Protein AF-A0AAW0A1Q6-F1 (afdb_monomer_lite)

Radius of gyration: 16.77 Å; chains: 1; bounding box: 41×30×41 Å

pLDDT: mean 78.4, std 18.84, range [31.77, 97.0]

Foldseek 3Di:
DPPPDLPLDDFAWDKDFAFPVRCVVCVNSFHPFDWDKDDDFAADLAAPDLVRFGKIKTAGQAFWAFPDPVCRQPHGEDQAVVRPVVVVQVDADPVRGTIDGDGWRWMWMWGHYNRGIMIGTHHGTPDDDRPDYPPDVPDDDRPRPDPD

Structure (mmCIF, N/CA/C/O backbone):
data_AF-A0AAW0A1Q6-F1
#
_entry.id   AF-A0AAW0A1Q6-F1
#
loop_
_atom_site.group_PDB
_atom_site.id
_atom_site.type_symbol
_atom_site.label_atom_id
_atom_site.label_alt_id
_atom_site.label_comp_id
_atom_site.label_asym_id
_atom_site.label_entity_id
_atom_site.label_seq_id
_atom_site.pdbx_PDB_ins_code
_atom_site.Cartn_x
_atom_site.Cartn_y
_atom_site.Cartn_z
_atom_site.occupancy
_atom_site.B_iso_or_equiv
_atom_site.auth_seq_id
_atom_site.auth_comp_id
_atom_site.auth_asym_id
_atom_site.auth_atom_id
_atom_site.pdbx_PDB_model_num
ATOM 1 N N . LEU A 1 1 ? 8.303 -14.979 -3.950 1.00 47.19 1 LEU A N 1
ATOM 2 C CA . LEU A 1 1 ? 6.900 -15.164 -4.371 1.00 47.19 1 LEU A CA 1
ATOM 3 C C . LEU A 1 1 ? 6.862 -15.013 -5.881 1.00 47.19 1 LEU A C 1
ATOM 5 O O . LEU A 1 1 ? 7.354 -14.006 -6.373 1.00 47.19 1 LEU A O 1
ATOM 9 N N . SER A 1 2 ? 6.414 -16.043 -6.601 1.00 44.78 2 SER A N 1
ATOM 10 C CA . SER A 1 2 ? 6.100 -15.939 -8.029 1.00 44.78 2 SER A CA 1
ATOM 11 C C . SER A 1 2 ? 4.853 -15.067 -8.201 1.00 44.78 2 SER A C 1
ATOM 13 O O . SER A 1 2 ? 4.012 -14.982 -7.310 1.00 44.78 2 SER A O 1
ATOM 15 N N . LEU A 1 3 ? 4.766 -14.386 -9.340 1.00 54.59 3 LEU A N 1
ATOM 16 C CA . LEU A 1 3 ? 3.811 -13.323 -9.671 1.00 54.59 3 LEU A CA 1
ATOM 17 C C . LEU A 1 3 ? 2.344 -13.788 -9.813 1.00 54.59 3 LEU A C 1
ATOM 19 O O . LEU A 1 3 ? 1.503 -13.018 -10.257 1.00 54.59 3 LEU A O 1
ATOM 23 N N . GLU A 1 4 ? 2.025 -15.038 -9.471 1.00 57.12 4 GLU A N 1
ATOM 24 C CA . GLU A 1 4 ? 0.762 -15.696 -9.839 1.00 57.12 4 GLU A CA 1
ATOM 25 C C . GLU A 1 4 ? -0.486 -15.155 -9.125 1.00 57.12 4 GLU A C 1
ATOM 27 O O . GLU A 1 4 ? -1.595 -15.531 -9.493 1.00 57.12 4 GLU A O 1
ATOM 32 N N . TYR A 1 5 ? -0.358 -14.250 -8.149 1.00 68.44 5 TYR A N 1
ATOM 33 C CA . TYR A 1 5 ? -1.536 -13.624 -7.545 1.00 68.44 5 TYR A CA 1
ATOM 34 C C . TYR A 1 5 ? -1.215 -12.267 -6.905 1.00 68.44 5 TYR A C 1
ATOM 36 O O . TYR A 1 5 ? -1.064 -12.149 -5.689 1.00 68.44 5 TYR A O 1
ATOM 44 N N . TRP A 1 6 ? -1.078 -11.220 -7.725 1.00 86.19 6 TRP A N 1
ATOM 45 C CA . TRP A 1 6 ? -1.126 -9.852 -7.205 1.00 86.19 6 TRP A CA 1
ATOM 46 C C . TRP A 1 6 ? -2.576 -9.502 -6.857 1.00 86.19 6 TRP A C 1
ATOM 48 O O . TRP A 1 6 ? -3.368 -9.155 -7.727 1.00 86.19 6 TRP A O 1
ATOM 58 N N . ASP A 1 7 ? -2.928 -9.592 -5.578 1.00 88.19 7 ASP A N 1
ATOM 59 C CA . ASP A 1 7 ? -4.273 -9.279 -5.074 1.00 88.19 7 ASP A CA 1
ATOM 60 C C . ASP A 1 7 ? -4.435 -7.815 -4.624 1.00 88.19 7 ASP A C 1
ATOM 62 O O . ASP A 1 7 ? -5.461 -7.443 -4.053 1.00 88.19 7 ASP A O 1
ATOM 66 N N . GLY A 1 8 ? -3.405 -6.991 -4.844 1.00 88.44 8 GLY A N 1
ATOM 67 C CA . GLY A 1 8 ? -3.347 -5.593 -4.418 1.00 88.44 8 GLY A CA 1
ATOM 68 C C . GLY A 1 8 ? -3.144 -5.380 -2.913 1.00 88.44 8 GLY A C 1
ATOM 69 O O . GLY A 1 8 ? -3.160 -4.236 -2.461 1.00 88.44 8 GLY A O 1
ATOM 70 N N . PHE A 1 9 ? -2.904 -6.434 -2.128 1.00 90.12 9 PHE A N 1
ATOM 71 C CA . PHE A 1 9 ? -2.586 -6.358 -0.698 1.00 90.12 9 PHE A CA 1
ATOM 72 C C . PHE A 1 9 ? -1.215 -6.985 -0.404 1.00 90.12 9 PHE A C 1
ATOM 74 O O . PHE A 1 9 ? -1.145 -8.000 0.302 1.00 90.12 9 PHE A O 1
ATOM 81 N N . PRO A 1 10 ? -0.113 -6.394 -0.915 1.00 90.81 10 PRO A N 1
ATOM 82 C CA . PRO A 1 10 ? 1.223 -6.899 -0.629 1.00 90.81 10 PRO A CA 1
ATOM 83 C C . PRO A 1 10 ? 1.477 -6.888 0.880 1.00 90.81 10 PRO A C 1
ATOM 85 O O . PRO A 1 10 ? 1.152 -5.919 1.562 1.00 90.81 10 PRO A O 1
ATOM 88 N N . ASP A 1 11 ? 2.055 -7.963 1.404 1.00 90.56 11 ASP A N 1
ATOM 89 C CA . ASP A 1 11 ? 2.390 -8.075 2.820 1.00 90.56 11 ASP A CA 1
ATOM 90 C C . ASP A 1 11 ? 3.682 -8.874 3.010 1.00 90.56 11 ASP A C 1
ATOM 92 O O . ASP A 1 11 ? 3.972 -9.832 2.292 1.00 90.56 11 ASP A O 1
ATOM 96 N N . GLY A 1 12 ? 4.466 -8.467 4.000 1.00 89.44 12 GLY A N 1
ATOM 97 C CA . GLY A 1 12 ? 5.758 -9.051 4.318 1.00 89.44 12 GLY A CA 1
ATOM 98 C C . GLY A 1 12 ? 6.925 -8.529 3.493 1.00 89.44 12 GLY A C 1
ATOM 99 O O . GLY A 1 12 ? 6.866 -7.493 2.830 1.00 89.44 12 GLY A O 1
ATOM 100 N N . ARG A 1 13 ? 8.047 -9.245 3.608 1.00 90.81 13 ARG A N 1
ATOM 101 C CA . ARG A 1 13 ? 9.300 -8.908 2.926 1.00 90.81 13 ARG A CA 1
ATOM 102 C C . ARG A 1 13 ? 9.260 -9.422 1.501 1.00 90.81 13 ARG A C 1
ATOM 104 O O . ARG A 1 13 ? 9.405 -10.624 1.279 1.00 90.81 13 ARG A O 1
ATOM 111 N N . LEU A 1 14 ? 9.056 -8.513 0.558 1.00 90.81 14 LEU A N 1
ATOM 112 C CA . LEU A 1 14 ? 8.813 -8.834 -0.839 1.00 90.81 14 LEU A CA 1
ATOM 113 C C . LEU A 1 14 ? 9.688 -7.970 -1.734 1.00 90.81 14 LEU A C 1
ATOM 115 O O . LEU A 1 14 ? 9.872 -6.782 -1.485 1.00 90.81 14 LEU A O 1
ATOM 119 N N . ARG A 1 15 ? 10.182 -8.577 -2.809 1.00 93.56 15 ARG A N 1
ATOM 120 C CA . ARG A 1 15 ? 10.733 -7.880 -3.967 1.00 93.56 15 ARG A CA 1
ATOM 121 C C . ARG A 1 15 ? 10.222 -8.580 -5.213 1.00 93.56 15 ARG A C 1
ATOM 123 O O . ARG A 1 15 ? 10.509 -9.759 -5.412 1.00 93.56 15 ARG A O 1
ATOM 130 N N . CYS A 1 16 ? 9.451 -7.863 -6.017 1.00 92.50 16 CYS A N 1
ATOM 131 C CA . CYS A 1 16 ? 8.776 -8.404 -7.190 1.00 92.50 16 CYS A CA 1
ATOM 132 C C . CYS A 1 16 ? 9.085 -7.530 -8.406 1.00 92.50 16 CYS A C 1
ATOM 134 O O . CYS A 1 16 ? 8.972 -6.308 -8.335 1.00 92.50 16 CYS A O 1
ATOM 136 N N . HIS A 1 17 ? 9.464 -8.162 -9.514 1.00 94.25 17 HIS A N 1
ATOM 137 C CA . HIS A 1 17 ? 9.681 -7.498 -10.797 1.00 94.25 17 HIS A CA 1
ATOM 138 C C . HIS A 1 17 ? 8.463 -7.713 -11.690 1.00 94.25 17 HIS A C 1
ATOM 140 O O . HIS A 1 17 ? 8.015 -8.846 -11.838 1.00 94.25 17 HIS A O 1
ATOM 146 N N . PHE A 1 18 ? 7.970 -6.639 -12.297 1.00 93.50 18 PHE A N 1
ATOM 147 C CA . PHE A 1 18 ? 6.813 -6.640 -13.182 1.00 93.50 18 PHE A CA 1
ATOM 148 C C . PHE A 1 18 ? 7.224 -6.137 -14.557 1.00 93.50 18 PHE A C 1
ATOM 150 O O . PHE A 1 18 ? 7.769 -5.042 -14.690 1.00 93.50 18 PHE A O 1
ATOM 157 N N . THR A 1 19 ? 6.947 -6.939 -15.578 1.00 94.44 19 THR A N 1
ATOM 158 C CA . THR A 1 19 ? 7.039 -6.532 -16.986 1.00 94.44 19 THR A CA 1
ATOM 159 C C . THR A 1 19 ? 5.929 -5.533 -17.339 1.00 94.44 19 THR A C 1
ATOM 161 O O . THR A 1 19 ? 4.945 -5.444 -16.603 1.00 94.44 19 THR A O 1
ATOM 164 N N . PRO A 1 20 ? 6.015 -4.816 -18.476 1.00 93.62 20 PRO A N 1
ATOM 165 C CA . PRO A 1 20 ? 4.954 -3.902 -18.900 1.00 93.62 20 PRO A CA 1
ATOM 166 C C . PRO A 1 20 ? 3.585 -4.586 -19.025 1.00 93.62 20 PRO A C 1
ATOM 168 O O . PRO A 1 20 ? 2.597 -4.041 -18.546 1.00 93.62 20 PRO A O 1
ATOM 171 N N . GLN A 1 21 ? 3.537 -5.814 -19.555 1.00 93.19 21 GLN A N 1
ATOM 172 C CA . GLN A 1 21 ? 2.291 -6.584 -19.631 1.00 93.19 21 GLN A CA 1
ATOM 173 C C . GLN A 1 21 ? 1.714 -6.868 -18.238 1.00 93.19 21 GLN A C 1
ATOM 175 O O . GLN A 1 21 ? 0.541 -6.631 -17.986 1.00 93.19 21 GLN A O 1
ATOM 180 N N . GLN A 1 22 ? 2.552 -7.297 -17.291 1.00 91.81 22 GLN A N 1
ATOM 181 C CA . GLN A 1 22 ? 2.102 -7.558 -15.921 1.00 91.81 22 GLN A CA 1
ATOM 182 C C . GLN A 1 22 ? 1.662 -6.282 -15.197 1.00 91.81 22 GLN A C 1
ATOM 184 O O . GLN A 1 22 ? 0.818 -6.348 -14.306 1.00 91.81 22 GLN A O 1
ATOM 189 N N . LEU A 1 23 ? 2.211 -5.116 -15.553 1.00 90.88 23 LEU A N 1
ATOM 190 C CA . LEU A 1 23 ? 1.682 -3.844 -15.067 1.00 90.88 23 LEU A CA 1
ATOM 191 C C . LEU A 1 23 ? 0.256 -3.630 -15.561 1.00 90.88 23 LEU A C 1
ATOM 193 O O . LEU A 1 23 ? -0.597 -3.283 -14.757 1.00 90.88 23 LEU A O 1
ATOM 197 N N . GLU A 1 24 ? -0.036 -3.870 -16.835 1.00 90.06 24 GLU A N 1
ATOM 198 C CA . GLU A 1 24 ? -1.404 -3.776 -17.355 1.00 90.06 24 GLU A CA 1
ATOM 199 C C . GLU A 1 24 ? -2.343 -4.766 -16.655 1.00 90.06 24 GLU A C 1
ATOM 201 O O . GLU A 1 24 ? -3.377 -4.354 -16.122 1.00 90.06 24 GLU A O 1
ATOM 206 N N . ASP A 1 25 ? -1.929 -6.031 -16.543 1.00 88.06 25 ASP A N 1
ATOM 207 C CA . ASP A 1 25 ? -2.716 -7.104 -15.922 1.00 88.06 25 ASP A CA 1
ATOM 208 C C . ASP A 1 25 ? -3.031 -6.821 -14.439 1.00 88.06 25 ASP A C 1
ATOM 210 O O . ASP A 1 25 ? -4.083 -7.199 -13.927 1.00 88.06 25 ASP A O 1
ATOM 214 N N . THR A 1 26 ? -2.137 -6.112 -13.740 1.00 86.56 26 THR A N 1
ATOM 215 C CA . THR A 1 26 ? -2.284 -5.742 -12.319 1.00 86.56 26 THR A CA 1
ATOM 216 C C . THR A 1 26 ? -2.839 -4.333 -12.106 1.00 86.56 26 THR A C 1
ATOM 218 O O . THR A 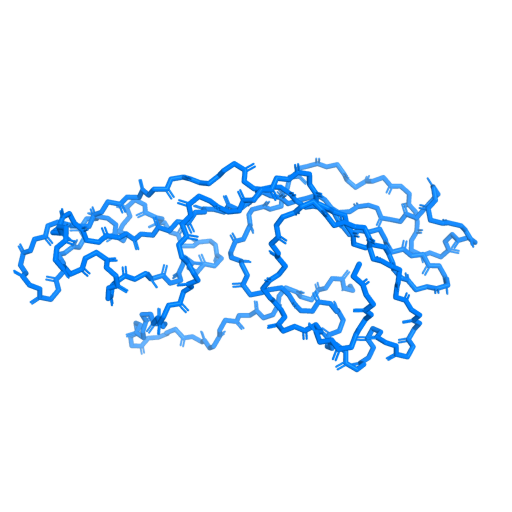1 26 ? -2.751 -3.788 -11.001 1.00 86.56 26 THR A O 1
ATOM 221 N N . SER A 1 27 ? -3.415 -3.719 -13.146 1.00 87.19 27 SER A N 1
ATOM 222 C CA . SER A 1 27 ? -3.932 -2.343 -13.089 1.00 87.19 27 SER A CA 1
ATOM 223 C C . SER A 1 27 ? -2.884 -1.340 -12.588 1.00 87.19 27 SER A C 1
ATOM 225 O O . SER A 1 27 ? -3.147 -0.514 -11.716 1.00 87.19 27 SER A O 1
ATOM 227 N N . GLN A 1 28 ? -1.685 -1.426 -13.157 1.00 89.00 28 GLN A N 1
ATOM 228 C CA . GLN A 1 28 ? -0.504 -0.613 -12.865 1.00 89.00 28 GLN A CA 1
ATOM 229 C C . GLN A 1 28 ? -0.003 -0.769 -11.426 1.00 89.00 28 GLN A C 1
ATOM 231 O O . GLN A 1 28 ? 0.328 0.223 -10.777 1.00 89.00 28 GLN A O 1
ATOM 236 N N . LEU A 1 29 ? 0.054 -2.009 -10.923 1.00 88.69 29 LEU A N 1
ATOM 237 C CA . LEU A 1 29 ? 0.361 -2.304 -9.519 1.00 88.69 29 LEU A CA 1
ATOM 238 C C . LEU A 1 29 ? -0.569 -1.575 -8.558 1.00 88.69 29 LEU A C 1
ATOM 240 O O . LEU A 1 29 ? -0.123 -0.927 -7.610 1.00 88.69 29 LEU A O 1
ATOM 244 N N . ALA A 1 30 ? -1.875 -1.689 -8.793 1.00 86.94 30 ALA A N 1
ATOM 245 C CA . ALA A 1 30 ? -2.864 -1.185 -7.856 1.00 86.94 30 ALA A CA 1
ATOM 246 C C . ALA A 1 30 ? -2.596 -1.756 -6.452 1.00 86.94 30 ALA A C 1
ATOM 248 O O . ALA A 1 30 ? -2.584 -2.973 -6.262 1.00 86.94 30 ALA A O 1
ATOM 249 N N . ILE A 1 31 ? -2.375 -0.871 -5.476 1.00 87.69 31 ILE A N 1
ATOM 250 C CA . ILE A 1 31 ? -2.214 -1.217 -4.060 1.00 87.69 31 ILE A CA 1
ATOM 251 C C . ILE A 1 31 ? -3.431 -0.696 -3.308 1.00 87.69 31 ILE A C 1
ATOM 253 O O . ILE A 1 31 ? -3.762 0.487 -3.375 1.00 87.69 31 ILE A O 1
ATOM 257 N N . TYR A 1 32 ? -4.087 -1.592 -2.579 1.00 86.31 32 TYR A N 1
ATOM 258 C CA . TYR A 1 32 ? -5.293 -1.307 -1.811 1.00 86.31 32 TYR A CA 1
ATOM 259 C C . TYR A 1 32 ? -5.010 -0.943 -0.356 1.00 86.31 32 TYR A C 1
ATOM 261 O O . TYR A 1 32 ? -5.930 -0.534 0.355 1.00 86.31 32 TYR A O 1
ATOM 269 N N . TRP A 1 33 ? -3.752 -1.039 0.084 1.00 86.75 33 TRP A N 1
ATOM 270 C CA . TRP A 1 33 ? -3.302 -0.401 1.315 1.00 86.75 33 TRP A CA 1
ATOM 271 C C . TRP A 1 33 ? -3.373 1.118 1.191 1.00 86.75 33 TRP A C 1
ATOM 273 O O . TRP A 1 33 ? -2.875 1.694 0.225 1.00 86.75 33 TRP A O 1
ATOM 283 N N . VAL A 1 34 ? -3.957 1.785 2.188 1.00 84.94 34 VAL A N 1
ATOM 284 C CA . VAL A 1 34 ? -3.891 3.243 2.245 1.00 84.94 34 VAL A CA 1
ATOM 285 C C . VAL A 1 34 ? -2.489 3.609 2.696 1.00 84.94 34 VAL A C 1
ATOM 287 O O . VAL A 1 34 ? -2.040 3.167 3.757 1.00 84.94 34 VAL A O 1
ATOM 290 N N . GLY A 1 35 ? -1.804 4.414 1.893 1.00 84.75 35 GLY A N 1
ATOM 291 C CA . GLY A 1 35 ? -0.482 4.908 2.224 1.00 84.75 35 GLY A CA 1
ATOM 292 C C . GLY A 1 35 ? -0.307 6.376 1.916 1.00 84.75 35 GLY A C 1
ATOM 293 O O . GLY A 1 35 ? -0.809 6.884 0.908 1.00 84.75 35 GLY A O 1
ATOM 294 N N . ASP A 1 36 ? 0.462 7.020 2.779 1.00 85.88 36 ASP A N 1
ATOM 295 C CA . ASP A 1 36 ? 0.987 8.348 2.548 1.00 85.88 36 ASP A CA 1
ATOM 296 C C . ASP A 1 36 ? 2.266 8.233 1.732 1.00 85.88 36 ASP A C 1
ATOM 298 O O . ASP A 1 36 ? 3.162 7.434 2.020 1.00 85.88 36 ASP A O 1
ATOM 302 N N . ARG A 1 37 ? 2.348 9.041 0.678 1.00 87.44 37 ARG A N 1
ATOM 303 C CA . ARG A 1 37 ? 3.556 9.120 -0.130 1.00 87.44 37 ARG A CA 1
ATOM 304 C C . ARG A 1 37 ? 4.638 9.834 0.671 1.00 87.44 37 ARG A C 1
ATOM 306 O O . ARG A 1 37 ? 4.477 11.001 1.024 1.00 87.44 37 ARG A O 1
ATOM 313 N N . LEU A 1 38 ? 5.760 9.161 0.883 1.00 87.81 38 LEU A N 1
ATOM 314 C CA . LEU A 1 38 ? 6.947 9.773 1.463 1.00 87.81 38 LEU A CA 1
ATOM 315 C C . LEU A 1 38 ? 7.641 10.643 0.401 1.00 87.81 38 LEU A C 1
ATOM 317 O O . LEU A 1 38 ? 7.614 10.348 -0.801 1.00 87.81 38 LEU A O 1
ATOM 321 N N . SER A 1 39 ? 8.232 11.759 0.825 1.00 80.25 39 SER A N 1
ATOM 322 C CA . SER A 1 39 ? 9.008 12.623 -0.066 1.00 80.25 39 SER A CA 1
ATOM 323 C C . SER A 1 39 ? 10.241 11.877 -0.596 1.00 80.25 39 SER A C 1
ATOM 325 O O . SER A 1 39 ? 10.819 11.042 0.092 1.00 80.25 39 SER A O 1
ATOM 327 N N . GLY A 1 40 ? 10.639 12.169 -1.841 1.00 65.94 40 GLY A N 1
ATOM 328 C CA . GLY A 1 40 ? 11.826 11.560 -2.461 1.00 65.94 40 GLY A CA 1
ATOM 329 C C . GLY A 1 40 ? 11.563 10.928 -3.824 1.00 65.94 40 GLY A C 1
ATOM 330 O O . GLY A 1 40 ? 11.741 9.728 -3.997 1.00 65.94 40 GLY A O 1
ATOM 331 N N . LYS A 1 41 ? 11.154 11.731 -4.817 1.00 66.19 41 LYS A N 1
ATOM 332 C CA . LYS A 1 41 ? 11.219 11.284 -6.216 1.00 66.19 41 LYS A CA 1
ATOM 333 C C . LYS A 1 41 ? 12.667 11.417 -6.680 1.00 66.19 41 LYS A C 1
ATOM 335 O O . LYS A 1 41 ? 13.164 12.534 -6.801 1.00 66.19 41 LYS A O 1
ATOM 340 N N . GLN A 1 42 ? 13.320 10.297 -6.948 1.00 83.81 42 GLN A N 1
ATOM 341 C CA . GLN A 1 42 ? 14.614 10.255 -7.627 1.00 83.81 42 GLN A CA 1
ATOM 342 C C . GLN A 1 42 ? 14.510 9.344 -8.851 1.00 83.81 42 GLN A C 1
ATOM 344 O O . GLN A 1 42 ? 13.700 8.418 -8.858 1.00 83.81 42 GLN A O 1
ATOM 349 N N . GLY A 1 43 ? 15.301 9.643 -9.883 1.00 92.88 43 GLY A N 1
ATOM 350 C CA . GLY A 1 43 ? 15.384 8.860 -11.119 1.00 92.88 43 GLY A CA 1
ATOM 351 C C . GLY A 1 43 ? 14.302 9.158 -12.165 1.00 92.88 43 GLY A C 1
ATOM 352 O O . GLY A 1 43 ? 13.559 10.137 -12.065 1.00 92.88 43 GLY A O 1
ATOM 353 N N . SER A 1 44 ? 14.254 8.328 -13.210 1.00 94.19 44 SER A N 1
ATOM 354 C CA . SER A 1 44 ? 13.429 8.533 -14.409 1.00 94.19 44 SER A CA 1
ATOM 355 C C . SER A 1 44 ? 12.611 7.289 -14.769 1.00 94.19 44 SER A C 1
ATOM 357 O O . SER A 1 44 ? 13.174 6.195 -14.802 1.00 94.19 44 SER A O 1
ATOM 359 N N . PRO A 1 45 ? 11.320 7.421 -15.138 1.00 93.75 45 PRO A N 1
ATOM 360 C CA . PRO A 1 45 ? 10.525 6.280 -15.590 1.00 93.75 45 PRO A CA 1
ATOM 361 C C . PRO A 1 45 ? 11.001 5.734 -16.945 1.00 93.75 45 PRO A C 1
ATOM 363 O O . PRO A 1 45 ? 10.669 4.614 -17.300 1.00 93.75 45 PRO A O 1
ATOM 366 N N . THR A 1 46 ? 11.802 6.492 -17.700 1.00 95.88 46 THR A N 1
ATOM 367 C CA . THR A 1 46 ? 12.379 6.056 -18.983 1.00 95.88 46 THR A CA 1
ATOM 368 C C . THR A 1 46 ? 13.774 5.448 -18.841 1.00 95.88 46 THR A C 1
ATOM 370 O O . THR A 1 46 ? 14.426 5.155 -19.840 1.00 95.88 46 THR A O 1
ATOM 373 N N . ALA A 1 47 ? 14.269 5.262 -17.614 1.00 96.56 47 ALA A N 1
ATOM 374 C CA . ALA A 1 47 ? 15.577 4.665 -17.388 1.00 96.56 47 ALA A CA 1
ATOM 375 C C . ALA A 1 47 ? 15.642 3.220 -17.907 1.00 96.56 47 ALA A C 1
ATOM 377 O O . ALA A 1 47 ? 14.678 2.464 -17.795 1.00 96.56 47 ALA A O 1
ATOM 378 N N . ALA A 1 48 ? 16.796 2.818 -18.443 1.00 97.00 48 ALA A N 1
ATOM 379 C CA . ALA A 1 48 ? 17.015 1.458 -18.943 1.00 97.00 48 ALA A CA 1
ATOM 380 C C . ALA A 1 48 ? 17.030 0.402 -17.825 1.00 97.00 48 ALA A C 1
ATOM 382 O O . ALA A 1 48 ? 16.711 -0.758 -18.070 1.00 97.00 48 ALA A O 1
ATOM 383 N N . THR A 1 49 ? 17.393 0.799 -16.601 1.00 96.19 49 THR A N 1
ATOM 384 C CA . THR A 1 49 ? 17.524 -0.110 -15.459 1.00 96.19 49 THR A CA 1
ATOM 385 C C . THR A 1 49 ? 16.741 0.396 -14.244 1.00 96.19 49 THR A C 1
ATOM 387 O O . THR A 1 49 ? 16.555 1.614 -14.108 1.00 96.19 49 THR A O 1
ATOM 390 N N . PRO A 1 50 ? 16.299 -0.503 -13.344 1.00 94.94 50 PRO A N 1
ATOM 391 C CA . PRO A 1 50 ? 15.582 -0.125 -12.127 1.00 94.94 50 PRO A CA 1
ATOM 392 C C . PRO A 1 50 ? 16.361 0.839 -11.226 1.00 94.94 50 PRO A C 1
ATOM 394 O O . PRO A 1 50 ? 15.778 1.748 -10.654 1.00 94.94 50 PRO A O 1
ATOM 397 N N . GLU A 1 51 ? 17.685 0.719 -11.133 1.00 94.81 51 GLU A N 1
ATOM 398 C CA . GLU A 1 51 ? 18.518 1.528 -10.224 1.00 94.81 51 GLU A CA 1
ATOM 399 C C . GLU A 1 51 ? 18.488 3.023 -10.570 1.00 94.81 51 GLU A C 1
ATOM 401 O O . GLU A 1 51 ? 18.728 3.873 -9.716 1.00 94.81 51 GLU A O 1
ATOM 406 N N . LYS A 1 52 ? 18.191 3.350 -11.834 1.00 95.94 52 LYS A N 1
ATOM 407 C CA . LYS A 1 52 ? 18.001 4.724 -12.326 1.00 95.94 52 LYS A CA 1
ATOM 408 C C . LYS A 1 52 ? 16.520 5.078 -12.520 1.00 95.94 52 LYS A C 1
ATOM 410 O O . LYS A 1 52 ? 16.210 6.178 -12.987 1.00 95.94 52 LYS A O 1
ATOM 415 N N . GLY A 1 53 ? 15.628 4.146 -12.193 1.00 95.94 53 GLY A N 1
ATOM 416 C CA . GLY A 1 53 ? 14.183 4.262 -12.305 1.00 95.94 53 GLY A CA 1
ATOM 417 C C . GLY A 1 53 ? 13.601 5.342 -11.397 1.00 95.94 53 GLY A C 1
ATOM 418 O O . GLY A 1 53 ? 14.221 5.769 -10.427 1.00 95.94 53 GLY A O 1
ATOM 419 N N . LYS A 1 54 ? 12.384 5.789 -11.706 1.00 95.06 54 LYS A N 1
ATOM 420 C CA . LYS A 1 54 ? 11.617 6.719 -10.872 1.00 95.06 54 LYS A CA 1
ATOM 421 C C . LYS A 1 54 ? 11.117 5.989 -9.632 1.00 95.06 54 LYS A C 1
ATOM 423 O O . LYS A 1 54 ? 10.205 5.169 -9.724 1.00 95.06 54 LYS A O 1
ATOM 428 N N . VAL A 1 55 ? 11.668 6.340 -8.477 1.00 94.50 55 VAL A N 1
ATOM 429 C CA . VAL A 1 55 ? 11.293 5.740 -7.194 1.00 94.50 55 VAL A CA 1
ATOM 430 C C . VAL A 1 55 ? 10.143 6.512 -6.547 1.00 94.50 55 VAL A C 1
ATOM 432 O O . VAL A 1 55 ? 10.111 7.746 -6.525 1.00 94.50 55 VAL A O 1
ATOM 435 N N . SER A 1 56 ? 9.168 5.775 -6.027 1.00 93.06 56 SER A N 1
ATOM 436 C CA . SER A 1 56 ? 8.086 6.290 -5.192 1.00 93.06 56 SER A CA 1
ATOM 437 C C . SER A 1 56 ? 8.040 5.490 -3.899 1.00 93.06 56 SER A C 1
ATOM 439 O O . SER A 1 56 ? 7.863 4.279 -3.949 1.00 93.06 56 SER A O 1
ATOM 441 N N . HIS A 1 57 ? 8.190 6.169 -2.764 1.00 92.81 57 HIS A N 1
ATOM 442 C CA . HIS A 1 57 ? 8.118 5.569 -1.435 1.00 92.81 57 HIS A CA 1
ATOM 443 C C . HIS A 1 57 ? 6.788 5.894 -0.768 1.00 92.81 57 HIS A C 1
ATOM 445 O O . HIS A 1 57 ? 6.259 6.999 -0.918 1.00 92.81 57 HIS A O 1
ATOM 451 N N . PHE A 1 58 ? 6.277 4.939 -0.007 1.00 91.88 58 PHE A N 1
ATOM 452 C CA . PHE A 1 58 ? 5.006 5.046 0.687 1.00 91.88 58 PHE A CA 1
ATOM 453 C C . PHE A 1 58 ? 5.110 4.405 2.064 1.00 91.88 58 PHE A C 1
ATOM 455 O O . PHE A 1 58 ? 5.818 3.414 2.249 1.00 91.88 58 PHE A O 1
ATOM 462 N N . GLN A 1 59 ? 4.361 4.954 3.011 1.00 91.44 59 GLN A N 1
ATOM 463 C CA . GLN A 1 59 ? 4.151 4.370 4.326 1.00 91.44 59 GLN A CA 1
ATOM 464 C C . GLN A 1 59 ? 2.665 4.104 4.515 1.00 91.44 59 GLN A C 1
ATOM 466 O O . GLN A 1 59 ? 1.834 4.948 4.190 1.00 91.44 59 GLN A O 1
ATOM 471 N N . CYS A 1 60 ? 2.321 2.938 5.052 1.00 90.50 60 CYS A N 1
ATOM 472 C CA . CYS A 1 60 ? 0.942 2.598 5.353 1.00 90.50 60 CYS A CA 1
ATOM 473 C C . CYS A 1 60 ? 0.391 3.566 6.403 1.00 90.50 60 CYS A C 1
ATOM 475 O O . CYS A 1 60 ? 0.928 3.676 7.504 1.00 90.50 60 CYS A O 1
ATOM 477 N N . ALA A 1 61 ? -0.744 4.191 6.094 1.00 86.25 61 ALA A N 1
ATOM 478 C CA . ALA A 1 61 ? -1.453 5.075 7.012 1.00 86.25 61 ALA A CA 1
ATOM 479 C C . ALA A 1 61 ? -2.076 4.310 8.197 1.00 86.25 61 ALA A C 1
ATOM 481 O O . ALA A 1 61 ? -2.613 4.918 9.118 1.00 86.25 61 ALA A O 1
ATOM 482 N N . GLY A 1 62 ? -2.017 2.975 8.198 1.00 87.50 62 GLY A N 1
ATOM 483 C CA . GLY A 1 62 ? -2.597 2.112 9.217 1.00 87.50 62 GLY A CA 1
ATOM 484 C C . GLY A 1 62 ? -4.092 1.886 9.030 1.00 87.50 62 GLY A C 1
ATOM 485 O O . GLY A 1 62 ? -4.599 1.817 7.905 1.00 87.50 62 GLY A O 1
ATOM 486 N N . VAL A 1 63 ? -4.789 1.723 10.154 1.00 85.69 63 VAL A N 1
ATOM 487 C CA . VAL A 1 63 ? -6.223 1.415 10.203 1.00 85.69 63 VAL A CA 1
ATOM 488 C C . VAL A 1 63 ? -6.921 2.232 11.278 1.00 85.69 63 VAL A C 1
ATOM 490 O O . VAL A 1 63 ? -6.354 2.506 12.334 1.00 85.69 63 VAL A O 1
ATOM 493 N N . VAL A 1 64 ? -8.178 2.581 11.037 1.00 83.44 64 VAL A N 1
ATOM 494 C CA . VAL A 1 64 ? -9.100 2.959 12.112 1.00 83.44 64 VAL A CA 1
ATOM 495 C C . VAL A 1 64 ? -9.820 1.688 12.539 1.00 83.44 64 VAL A C 1
ATOM 497 O O . VAL A 1 64 ? -10.324 0.981 11.673 1.00 83.44 64 VAL A O 1
ATOM 500 N N . GLU A 1 65 ? -9.830 1.388 13.836 1.00 82.62 65 GLU A N 1
ATOM 501 C CA . GLU A 1 65 ? -10.451 0.192 14.418 1.00 82.62 65 GLU A CA 1
ATOM 502 C C . GLU A 1 65 ? -11.306 0.557 15.643 1.00 82.62 65 GLU A C 1
ATOM 504 O O . GLU A 1 65 ? -11.073 1.569 16.307 1.00 82.62 65 GLU A O 1
ATOM 509 N N . CYS A 1 66 ? -12.308 -0.266 15.957 1.00 83.50 66 CYS A N 1
ATOM 510 C CA . CYS A 1 66 ? -13.107 -0.117 17.175 1.00 83.50 66 CYS A CA 1
ATOM 511 C C . CYS A 1 66 ? -12.296 -0.525 18.418 1.00 83.50 66 CYS A C 1
ATOM 513 O O . CYS A 1 66 ? -11.551 -1.502 18.380 1.00 83.50 66 CYS A O 1
ATOM 515 N N . GLU A 1 67 ? -12.483 0.166 19.547 1.00 84.56 67 GLU A N 1
ATOM 516 C CA . GLU A 1 67 ? -11.857 -0.209 20.827 1.00 84.56 67 GLU A CA 1
ATOM 517 C C . GLU A 1 67 ? -12.320 -1.573 21.376 1.00 84.56 67 GLU A C 1
ATOM 519 O O . GLU A 1 67 ? -11.608 -2.200 22.167 1.00 84.56 67 GLU A O 1
ATOM 524 N N . SER A 1 68 ? -13.492 -2.065 20.960 1.00 81.75 68 SER A N 1
ATOM 525 C CA . SER A 1 68 ? -13.972 -3.393 21.353 1.00 81.75 68 SER A CA 1
ATOM 526 C C . SER A 1 68 ? -13.077 -4.487 20.791 1.00 81.75 68 SER A C 1
ATOM 528 O O . SER A 1 68 ? -13.026 -4.673 19.583 1.00 81.75 68 SER A O 1
ATOM 530 N N . LYS A 1 69 ? -12.475 -5.318 21.645 1.00 71.50 69 LYS A N 1
ATOM 531 C CA . LYS A 1 69 ? -11.700 -6.491 21.196 1.00 71.50 69 LYS A CA 1
ATOM 532 C C . LYS A 1 69 ? -12.541 -7.550 20.470 1.00 71.50 69 LYS A C 1
ATOM 534 O O . LYS A 1 69 ? -11.977 -8.377 19.765 1.00 71.50 69 LYS A O 1
ATOM 539 N N . VAL A 1 70 ? -13.864 -7.527 20.646 1.00 69.69 70 VAL A N 1
ATOM 540 C CA . VAL A 1 70 ? -14.798 -8.481 20.024 1.00 69.69 70 VAL A CA 1
ATOM 541 C C . VAL A 1 70 ? -15.204 -8.015 18.623 1.00 69.69 70 VAL A C 1
ATOM 543 O O . VAL A 1 70 ? -15.353 -8.831 17.721 1.00 69.69 70 VAL A O 1
ATOM 546 N N . LEU A 1 71 ? -15.341 -6.699 18.428 1.00 61.84 71 LEU A N 1
ATOM 547 C CA . LEU A 1 71 ? -15.749 -6.089 17.155 1.00 61.84 71 LEU A CA 1
ATOM 548 C C . LEU A 1 71 ? -14.596 -5.409 16.402 1.00 61.84 71 LEU A C 1
ATOM 550 O O . LEU A 1 71 ? -14.805 -4.919 15.296 1.00 61.84 71 LEU A O 1
ATOM 554 N N . ALA A 1 72 ? -13.380 -5.388 16.958 1.00 56.12 72 ALA A N 1
ATOM 555 C CA . ALA A 1 72 ? -12.187 -4.802 16.338 1.00 56.12 72 ALA A CA 1
ATOM 556 C C . ALA A 1 72 ? -11.913 -5.379 14.941 1.00 56.12 72 ALA A C 1
ATOM 558 O O . ALA A 1 72 ? -11.414 -4.673 14.071 1.00 56.12 72 ALA A O 1
ATOM 559 N N . THR A 1 73 ? -12.314 -6.627 14.697 1.00 55.22 73 THR A N 1
ATOM 560 C CA . THR A 1 73 ? -12.195 -7.291 13.392 1.00 55.22 73 THR A CA 1
ATOM 561 C C . THR A 1 73 ? -13.153 -6.718 12.327 1.00 55.22 73 THR A C 1
ATOM 563 O O . THR A 1 73 ? -12.928 -6.909 11.135 1.00 55.22 73 THR A O 1
ATOM 566 N N . VAL A 1 74 ? -14.216 -6.003 12.721 1.00 51.59 74 VAL A N 1
ATOM 567 C CA . VAL A 1 74 ? -15.361 -5.653 11.851 1.00 51.59 74 VAL A CA 1
ATOM 568 C C . VAL A 1 74 ? -15.375 -4.181 11.419 1.00 51.59 74 VAL A C 1
ATOM 570 O O . VAL A 1 74 ? -16.147 -3.794 10.554 1.00 51.59 74 VAL A O 1
ATOM 573 N N . CYS A 1 75 ? -14.512 -3.319 11.952 1.00 53.34 75 CYS A N 1
ATOM 574 C CA . CYS A 1 75 ? -14.541 -1.894 11.598 1.00 53.34 75 CYS A CA 1
ATOM 575 C C . CYS A 1 75 ? -13.178 -1.399 11.146 1.00 53.34 75 CYS A C 1
ATOM 577 O O . CYS A 1 75 ? -12.679 -0.432 11.702 1.00 53.34 75 CYS A O 1
ATOM 579 N N . VAL A 1 76 ? -12.570 -2.060 10.159 1.00 56.12 76 VAL A N 1
ATOM 580 C CA . VAL A 1 76 ? -11.327 -1.577 9.552 1.00 56.12 76 VAL A CA 1
ATOM 581 C C . VAL A 1 76 ? -11.688 -0.642 8.406 1.00 56.12 76 VAL A C 1
ATOM 583 O O . VAL A 1 76 ? -11.916 -1.071 7.275 1.00 56.12 76 VAL A O 1
ATOM 586 N N . THR A 1 77 ? -11.810 0.642 8.717 1.00 57.78 77 THR A N 1
ATOM 587 C CA . THR A 1 77 ? -12.276 1.632 7.745 1.00 57.78 77 THR A CA 1
ATOM 588 C C . THR A 1 77 ? -11.120 2.059 6.855 1.00 57.78 77 THR A C 1
ATOM 590 O O . THR A 1 77 ? -10.063 2.433 7.370 1.00 57.78 77 THR A O 1
ATOM 593 N N . GLN A 1 78 ? -11.318 2.063 5.536 1.00 58.66 78 GLN A N 1
ATOM 594 C CA . GLN A 1 78 ? -10.371 2.707 4.626 1.00 58.66 78 GLN A CA 1
ATOM 595 C C . GLN A 1 78 ? -10.232 4.192 4.990 1.00 58.66 78 GLN A C 1
ATOM 597 O O . GLN A 1 78 ? -11.203 4.955 4.978 1.00 58.66 78 GLN A O 1
ATOM 602 N N . ILE A 1 79 ? -9.008 4.604 5.309 1.00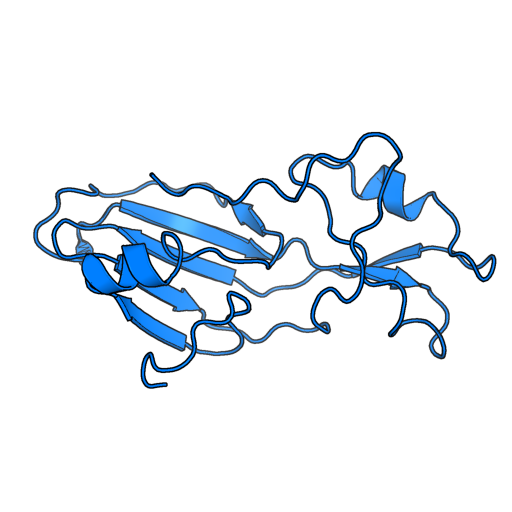 61.50 79 ILE A N 1
ATOM 603 C CA . ILE A 1 79 ? -8.643 6.013 5.415 1.00 61.50 79 ILE A CA 1
ATOM 604 C C . ILE A 1 79 ? -8.694 6.557 3.981 1.00 61.50 79 ILE A C 1
ATOM 606 O O . ILE A 1 79 ? -7.906 6.145 3.134 1.00 61.50 79 ILE A O 1
ATOM 610 N N . ALA A 1 80 ? -9.657 7.416 3.641 1.00 55.97 80 ALA A N 1
ATOM 611 C CA . ALA A 1 80 ? -9.647 7.993 2.297 1.00 55.97 80 ALA A CA 1
ATOM 612 C C . ALA A 1 80 ? -8.375 8.858 2.123 1.00 55.97 80 ALA A C 1
ATOM 614 O O . ALA A 1 80 ? -7.951 9.504 3.082 1.00 55.97 80 ALA A O 1
ATOM 615 N N . PRO A 1 81 ? -7.743 8.895 0.938 1.00 49.47 81 PRO A N 1
ATOM 616 C CA . PRO A 1 81 ? -6.608 9.782 0.695 1.00 49.47 81 PRO A CA 1
ATOM 617 C C . PRO A 1 81 ? -6.989 11.241 0.993 1.00 49.47 81 PRO A C 1
ATOM 619 O O . PRO A 1 81 ? -7.984 11.743 0.472 1.00 49.47 81 PRO A O 1
ATOM 622 N N . GLY A 1 82 ? -6.239 11.908 1.876 1.00 53.12 82 GLY A N 1
ATOM 623 C CA . GLY A 1 82 ? -6.567 13.258 2.358 1.00 53.12 82 GLY A CA 1
ATOM 624 C C . GLY A 1 82 ? -7.706 13.322 3.387 1.00 53.12 82 GLY A C 1
ATOM 625 O O . GLY A 1 82 ? -8.101 14.415 3.799 1.00 53.12 82 GLY A O 1
ATOM 626 N N . ALA A 1 83 ? -8.242 12.180 3.831 1.00 57.94 83 ALA A N 1
ATOM 627 C CA . ALA A 1 83 ? -9.170 12.142 4.948 1.00 57.94 83 ALA A CA 1
ATOM 628 C C . ALA A 1 83 ? -8.451 12.536 6.229 1.00 57.94 83 ALA A C 1
ATOM 630 O O . ALA A 1 83 ? -7.395 12.014 6.581 1.00 57.94 83 ALA A O 1
ATOM 631 N N . ASN A 1 84 ? -9.083 13.440 6.963 1.00 68.94 84 ASN A N 1
ATOM 632 C CA . ASN A 1 84 ? -8.661 13.783 8.300 1.00 68.94 84 ASN A CA 1
ATOM 633 C C . ASN A 1 84 ? -8.967 12.582 9.212 1.00 68.94 84 ASN A C 1
ATOM 635 O O . ASN A 1 84 ? -10.087 12.463 9.712 1.00 68.94 84 ASN A O 1
ATOM 639 N N . ILE A 1 85 ? -8.000 11.672 9.384 1.00 76.69 85 ILE A N 1
ATOM 640 C CA . ILE A 1 85 ? -8.091 10.520 10.298 1.00 76.69 85 ILE A CA 1
ATOM 641 C C . ILE A 1 85 ? -8.588 10.984 11.671 1.00 76.69 85 ILE A C 1
ATOM 643 O O . ILE A 1 85 ? -9.450 10.338 12.264 1.00 76.69 85 ILE A O 1
ATOM 647 N N . SER A 1 86 ? -8.147 12.165 12.121 1.00 77.94 86 SER A N 1
ATOM 648 C CA . SER A 1 86 ? -8.587 12.787 13.372 1.00 77.94 86 SER A CA 1
ATOM 649 C C . SER A 1 86 ? -10.102 13.015 13.430 1.00 77.94 86 SER A C 1
ATOM 651 O O . SER A 1 86 ? -10.683 12.928 14.504 1.00 77.94 86 SER A O 1
ATOM 653 N N . ARG A 1 87 ? -10.776 13.258 12.297 1.00 79.19 87 ARG A N 1
ATOM 654 C CA . ARG A 1 87 ? -12.245 13.348 12.226 1.00 79.19 87 ARG A CA 1
ATOM 655 C C . ARG A 1 87 ? -12.911 11.971 12.247 1.00 79.19 87 ARG A C 1
ATOM 657 O O . ARG A 1 87 ? -13.978 11.826 12.834 1.00 79.19 87 ARG A O 1
ATOM 664 N N . GLN A 1 88 ? -12.312 10.963 11.612 1.00 77.25 88 GLN A N 1
ATOM 665 C CA . GLN A 1 88 ? -12.863 9.603 11.632 1.00 77.25 88 GLN A CA 1
ATOM 666 C C . GLN A 1 88 ? -12.852 9.027 13.052 1.00 77.25 88 GLN A C 1
ATOM 668 O O . GLN A 1 88 ? -13.866 8.499 13.495 1.00 77.25 88 GLN A O 1
ATOM 673 N N . VAL A 1 89 ? -11.764 9.218 13.804 1.00 84.62 89 VAL A N 1
ATOM 674 C CA . VAL A 1 89 ? -11.663 8.742 15.198 1.00 84.62 89 VAL A CA 1
ATOM 675 C C . VAL A 1 89 ? -12.548 9.508 16.190 1.00 84.62 89 VAL A C 1
ATOM 677 O O . VAL A 1 89 ? -12.754 9.042 17.304 1.00 84.62 89 VAL A O 1
ATOM 680 N N . GLN A 1 90 ? -13.097 10.667 15.805 1.00 84.50 90 GLN A N 1
ATOM 681 C CA . GLN A 1 90 ? -14.114 11.376 16.598 1.00 84.50 90 GLN A CA 1
ATOM 682 C C . GLN A 1 90 ? -15.506 10.745 16.479 1.00 84.50 90 GLN A C 1
ATOM 684 O O . GLN A 1 90 ? -16.381 11.061 17.280 1.00 84.50 90 GLN A O 1
ATOM 689 N N . SER A 1 91 ? -15.731 9.898 15.471 1.00 82.31 91 SER A N 1
ATOM 690 C CA . SER A 1 91 ? -17.005 9.201 15.294 1.00 82.31 91 SER A CA 1
ATOM 691 C C . SER A 1 91 ? -17.079 7.967 16.193 1.00 82.31 91 SER A C 1
ATOM 693 O O . SER A 1 91 ? -16.062 7.375 16.559 1.00 82.31 91 SER A O 1
ATOM 695 N N . GLU A 1 92 ? -18.299 7.555 16.516 1.00 82.00 92 GLU A N 1
ATOM 696 C CA . GLU A 1 92 ? -18.550 6.307 17.227 1.00 82.00 92 GLU A CA 1
ATOM 697 C C . GLU A 1 92 ? -18.661 5.139 16.246 1.00 82.00 92 GLU A C 1
ATOM 699 O O . GLU A 1 92 ? -19.109 5.271 15.104 1.00 82.00 92 GLU A O 1
ATOM 704 N N . CYS A 1 93 ? -18.241 3.969 16.708 1.00 78.88 93 CYS A N 1
ATOM 705 C CA . CYS A 1 93 ? -18.528 2.705 16.060 1.00 78.88 93 CYS A CA 1
ATOM 706 C C . CYS A 1 93 ? -20.037 2.417 16.128 1.00 78.88 93 CYS A C 1
ATOM 708 O O . CYS A 1 93 ? -20.733 2.887 17.025 1.00 78.88 93 CYS A O 1
ATOM 710 N N . THR A 1 94 ? -20.544 1.557 15.246 1.00 76.25 94 THR A N 1
ATOM 711 C CA . THR A 1 94 ? -21.948 1.104 15.270 1.00 76.25 94 THR A CA 1
ATOM 712 C C . THR A 1 94 ? -22.345 0.414 16.578 1.00 76.25 94 THR A C 1
ATOM 714 O O . THR A 1 94 ? -23.527 0.340 16.895 1.00 76.25 94 THR A O 1
ATOM 717 N N . CYS A 1 95 ? -21.374 -0.062 17.364 1.00 79.38 95 CYS A N 1
ATOM 718 C CA . CYS A 1 95 ? -21.599 -0.610 18.702 1.00 79.38 95 CYS A CA 1
ATOM 719 C C . CYS A 1 95 ? -21.608 0.438 19.831 1.00 79.38 95 CYS A C 1
ATOM 721 O O . CYS A 1 95 ? -21.664 0.058 20.998 1.00 79.38 95 CYS A O 1
ATOM 723 N N . GLY A 1 96 ? -21.503 1.731 19.507 1.00 81.81 96 GLY A N 1
ATOM 724 C CA . GLY A 1 96 ? -21.471 2.844 20.464 1.00 81.81 96 GLY A CA 1
ATOM 725 C C . GLY A 1 96 ? -20.115 3.079 21.141 1.00 81.81 96 GLY A C 1
ATOM 726 O O . GLY A 1 96 ? -19.976 3.998 21.940 1.00 81.81 96 GLY A O 1
ATOM 727 N N . LEU A 1 97 ? -19.095 2.264 20.845 1.00 85.81 97 LEU A N 1
ATOM 728 C CA . LEU A 1 97 ? -17.734 2.471 21.355 1.00 85.81 97 LEU A CA 1
ATOM 729 C C . LEU A 1 97 ? -16.916 3.383 20.445 1.00 85.81 97 LEU A C 1
ATOM 731 O O . LEU A 1 97 ? -17.225 3.562 19.268 1.00 85.81 97 LEU A O 1
ATOM 735 N N . LYS A 1 98 ? -15.820 3.922 20.980 1.00 87.62 98 LYS A N 1
ATOM 736 C CA . LYS A 1 98 ? -14.938 4.816 20.231 1.00 87.62 98 LYS A CA 1
ATOM 737 C C . LYS A 1 98 ? -14.150 4.080 19.152 1.00 87.62 98 LYS A C 1
ATOM 739 O O . LYS A 1 98 ? -13.865 2.879 19.240 1.00 87.62 98 LYS A O 1
ATOM 744 N N . LEU A 1 99 ? -13.788 4.846 18.132 1.00 85.38 99 LEU A N 1
ATOM 745 C CA . LEU A 1 99 ? -12.824 4.462 17.116 1.00 85.38 99 LEU A CA 1
ATOM 746 C C . LEU A 1 99 ? -11.437 4.963 17.519 1.00 85.38 99 LEU A C 1
ATOM 748 O O . LEU A 1 99 ? -11.287 6.059 18.055 1.00 85.38 99 LEU A O 1
ATOM 752 N N . ARG A 1 100 ? -10.408 4.174 17.223 1.00 86.56 100 ARG A N 1
ATOM 753 C CA . ARG A 1 100 ? -9.011 4.561 17.419 1.00 86.56 100 ARG A CA 1
ATOM 754 C C . ARG A 1 100 ? -8.214 4.356 16.146 1.00 86.56 100 ARG A C 1
ATOM 756 O O . ARG A 1 100 ? -8.470 3.430 15.380 1.00 86.56 100 ARG A O 1
ATOM 763 N N . HIS A 1 101 ? -7.214 5.203 15.943 1.00 87.00 101 HIS A N 1
ATOM 764 C CA . HIS A 1 101 ? -6.256 5.045 14.857 1.00 87.00 101 HIS A CA 1
ATOM 765 C C . HIS A 1 101 ? -5.083 4.189 15.323 1.00 87.00 101 HIS A C 1
ATOM 767 O O . HIS A 1 101 ? -4.408 4.510 16.301 1.00 87.00 101 HIS A O 1
ATOM 773 N N . ARG A 1 102 ? -4.838 3.092 14.612 1.00 87.94 102 ARG A N 1
ATOM 774 C CA . ARG A 1 102 ? -3.685 2.226 14.806 1.00 87.94 102 ARG A CA 1
ATOM 775 C C . ARG A 1 102 ? -2.723 2.411 13.641 1.00 87.94 102 ARG A C 1
ATOM 777 O O . ARG A 1 102 ? -2.981 1.963 12.526 1.00 87.94 102 ARG A O 1
ATOM 784 N N . LEU A 1 103 ? -1.594 3.048 13.936 1.00 88.50 103 LEU A N 1
ATOM 785 C CA . LEU A 1 103 ? -0.515 3.264 12.978 1.00 88.50 103 LEU A CA 1
ATOM 786 C C . LEU A 1 103 ? 0.120 1.942 12.533 1.00 88.50 103 LEU A C 1
ATOM 788 O O . LEU A 1 103 ? 0.256 0.994 13.317 1.00 88.50 103 LEU A O 1
ATOM 792 N N . CYS A 1 104 ? 0.568 1.916 11.281 1.00 89.38 104 CYS A N 1
ATOM 793 C CA . CYS A 1 104 ? 1.359 0.832 10.723 1.00 89.38 104 CYS A CA 1
ATOM 794 C C . CYS A 1 104 ? 2.751 1.341 10.348 1.00 89.38 104 CYS A C 1
ATOM 796 O O . CYS A 1 104 ? 2.904 2.466 9.891 1.00 89.38 104 CYS A O 1
ATOM 798 N N . LYS A 1 105 ? 3.768 0.500 10.540 1.00 88.38 105 LYS A N 1
ATOM 799 C CA . LYS A 1 105 ? 5.148 0.788 10.115 1.00 88.38 105 LYS A CA 1
ATOM 800 C C . LYS A 1 105 ? 5.490 0.144 8.770 1.00 88.38 105 LYS A C 1
ATOM 802 O O . LYS A 1 105 ? 6.654 0.104 8.394 1.00 88.38 105 LYS A O 1
ATOM 807 N N . PHE A 1 106 ? 4.501 -0.438 8.091 1.00 92.62 106 PHE A N 1
ATOM 808 C CA . PHE A 1 106 ? 4.718 -1.031 6.782 1.00 92.62 106 PHE A CA 1
ATOM 809 C C . PHE A 1 106 ? 5.048 0.070 5.778 1.00 92.62 106 PHE A C 1
ATOM 811 O O . PHE A 1 106 ? 4.319 1.055 5.662 1.00 92.62 106 PHE A O 1
ATOM 818 N N . GLU A 1 107 ? 6.141 -0.119 5.054 1.00 93.81 107 GLU A N 1
ATOM 819 C CA . GLU A 1 107 ? 6.619 0.782 4.016 1.00 93.81 107 GLU A CA 1
ATOM 820 C C . GLU A 1 107 ? 6.888 -0.025 2.758 1.00 93.81 107 GLU A C 1
ATOM 822 O O . GLU A 1 107 ? 7.353 -1.170 2.823 1.00 93.81 107 GLU A O 1
ATOM 827 N N . TRP A 1 108 ? 6.613 0.598 1.620 1.00 93.81 108 TRP A N 1
ATOM 828 C CA . TRP A 1 108 ? 6.890 0.018 0.320 1.00 93.81 108 TRP A CA 1
ATOM 829 C C . TRP A 1 108 ? 7.445 1.054 -0.644 1.00 93.81 108 TRP A C 1
ATOM 831 O O . TRP A 1 108 ? 7.250 2.265 -0.493 1.00 93.81 108 TRP A O 1
ATOM 841 N N . SER A 1 109 ? 8.139 0.560 -1.659 1.00 94.38 109 SER A N 1
ATOM 842 C CA . SER A 1 109 ? 8.584 1.347 -2.792 1.00 94.38 109 SER A CA 1
ATOM 843 C C . SER A 1 109 ? 8.097 0.736 -4.099 1.00 94.38 109 SER A C 1
ATOM 845 O O . SER A 1 109 ? 7.932 -0.477 -4.239 1.00 94.38 109 SER A O 1
ATOM 847 N N . ILE A 1 110 ? 7.854 1.616 -5.065 1.00 94.50 110 ILE A N 1
ATOM 848 C CA . ILE A 1 110 ? 7.649 1.258 -6.463 1.00 94.50 110 ILE A CA 1
ATOM 849 C C . ILE A 1 110 ? 8.708 1.996 -7.269 1.00 94.50 110 ILE A C 1
ATOM 851 O O . ILE A 1 110 ? 8.821 3.222 -7.188 1.00 94.50 110 ILE A O 1
ATOM 855 N N . ILE A 1 111 ? 9.471 1.246 -8.051 1.00 95.56 111 ILE A N 1
ATOM 856 C CA . ILE A 1 111 ? 10.501 1.755 -8.948 1.00 95.56 111 ILE A CA 1
ATOM 857 C C . ILE A 1 111 ? 10.008 1.551 -10.375 1.00 95.56 111 ILE A C 1
ATOM 859 O O . ILE A 1 111 ? 9.949 0.419 -10.843 1.00 95.56 111 ILE A O 1
ATOM 863 N N . LEU A 1 112 ? 9.655 2.633 -11.066 1.00 95.69 112 LEU A N 1
ATOM 864 C CA . LEU A 1 112 ? 9.230 2.595 -12.469 1.00 95.69 112 LEU A CA 1
ATOM 865 C C . LEU A 1 112 ? 10.424 2.837 -13.392 1.00 95.69 112 LEU A C 1
ATOM 867 O O . LEU A 1 112 ? 11.191 3.774 -13.176 1.00 95.69 112 LEU A O 1
ATOM 871 N N . TYR A 1 113 ? 10.565 2.033 -14.439 1.00 96.00 113 TYR A N 1
ATOM 872 C CA . TYR A 1 113 ? 11.620 2.167 -15.444 1.00 96.00 113 TYR A CA 1
ATOM 873 C C . TYR A 1 113 ? 11.112 1.677 -16.811 1.00 96.00 113 TYR A C 1
ATOM 875 O O . TYR A 1 113 ? 10.010 1.146 -16.922 1.00 96.00 113 TYR A O 1
ATOM 883 N N . SER A 1 114 ? 11.906 1.836 -17.872 1.00 96.19 114 SER A N 1
ATOM 884 C CA . SER A 1 114 ? 11.462 1.519 -19.242 1.00 96.19 114 SER A CA 1
ATOM 885 C C . SER A 1 114 ? 11.086 0.048 -19.455 1.00 96.19 114 SER A C 1
ATOM 887 O O . SER A 1 114 ? 10.277 -0.255 -20.326 1.00 96.19 114 SER A O 1
ATOM 889 N N . GLY A 1 115 ? 11.644 -0.865 -18.654 1.00 95.81 115 GLY A N 1
ATOM 890 C CA . GLY A 1 115 ? 11.350 -2.296 -18.712 1.00 95.81 115 GLY A CA 1
ATOM 891 C C . GLY A 1 115 ? 10.216 -2.757 -17.792 1.00 95.81 115 GLY A C 1
ATOM 892 O O . GLY A 1 115 ? 10.015 -3.963 -17.688 1.00 95.81 115 GLY A O 1
ATOM 893 N N . GLY A 1 116 ? 9.504 -1.843 -17.119 1.00 95.88 116 GLY A N 1
ATOM 894 C CA . GLY A 1 116 ? 8.383 -2.159 -16.232 1.00 95.88 116 GLY A CA 1
ATOM 895 C C . GLY A 1 116 ? 8.537 -1.553 -14.836 1.00 95.88 116 GLY A C 1
ATOM 896 O O . GLY A 1 116 ? 8.820 -0.361 -14.693 1.00 95.88 116 GLY A O 1
ATOM 897 N N . ALA A 1 117 ? 8.331 -2.356 -13.790 1.00 96.06 117 ALA A N 1
ATOM 898 C CA . ALA A 1 117 ? 8.450 -1.890 -12.412 1.00 96.06 117 ALA A CA 1
ATOM 899 C C . ALA A 1 117 ? 9.070 -2.907 -11.456 1.00 96.06 117 ALA A C 1
ATOM 901 O O . ALA A 1 117 ? 9.037 -4.115 -11.682 1.00 96.06 117 ALA A O 1
ATOM 902 N N . VAL A 1 118 ? 9.576 -2.402 -10.334 1.00 95.50 118 VAL A N 1
ATOM 903 C CA . VAL A 1 118 ? 9.945 -3.204 -9.167 1.00 95.50 118 VAL A CA 1
ATOM 904 C C . VAL A 1 118 ? 9.121 -2.737 -7.975 1.00 95.50 118 VAL A C 1
ATOM 906 O O . VAL A 1 118 ? 9.101 -1.546 -7.674 1.00 95.50 118 VAL A O 1
ATOM 909 N N . PHE A 1 119 ? 8.448 -3.670 -7.310 1.00 94.81 119 PHE A N 1
ATOM 910 C CA . PHE A 1 119 ? 7.830 -3.455 -6.004 1.00 94.81 119 PHE A CA 1
ATOM 911 C C . PHE A 1 119 ? 8.748 -4.007 -4.916 1.00 94.81 119 PHE A C 1
ATOM 913 O O . PHE A 1 119 ? 9.213 -5.143 -5.042 1.00 94.81 119 PHE A O 1
ATOM 920 N N . GLU A 1 120 ? 8.964 -3.250 -3.841 1.00 94.69 120 GLU A N 1
ATOM 921 C CA . GLU A 1 120 ? 9.736 -3.704 -2.681 1.00 94.69 120 GLU A CA 1
ATOM 922 C C . GLU A 1 120 ? 9.069 -3.322 -1.355 1.00 94.69 120 GLU A C 1
ATOM 924 O O . GLU A 1 120 ? 8.551 -2.217 -1.201 1.00 94.69 120 GLU A O 1
ATOM 929 N N . SER A 1 121 ? 9.133 -4.216 -0.370 1.00 93.44 121 SER A N 1
ATOM 930 C CA . SER A 1 121 ? 8.704 -3.980 1.012 1.00 93.44 121 SER A CA 1
ATOM 931 C C . SER A 1 121 ? 9.592 -4.743 1.997 1.00 93.44 121 SER A C 1
ATOM 933 O O . SER A 1 121 ? 10.043 -5.856 1.724 1.00 93.44 121 SER A O 1
ATOM 935 N N . ASN A 1 122 ? 9.840 -4.156 3.174 1.00 87.31 122 ASN A N 1
ATOM 936 C CA . ASN A 1 122 ? 10.778 -4.700 4.175 1.00 87.31 122 ASN A CA 1
ATOM 937 C C . ASN A 1 122 ? 10.116 -5.175 5.483 1.00 87.31 122 ASN A C 1
ATOM 939 O O . ASN A 1 122 ? 10.787 -5.735 6.362 1.00 87.31 122 ASN A O 1
ATOM 943 N N . TYR A 1 123 ? 8.805 -4.991 5.616 1.00 88.12 123 TYR A N 1
ATOM 944 C CA . TYR A 1 123 ? 8.053 -5.239 6.845 1.00 88.12 123 TYR A CA 1
ATOM 945 C C . TYR A 1 123 ? 6.749 -5.978 6.552 1.00 88.12 123 TYR A C 1
ATOM 947 O O . TYR A 1 123 ? 6.351 -6.099 5.403 1.00 88.12 123 TYR A O 1
ATOM 955 N N . THR A 1 124 ? 6.088 -6.477 7.591 1.00 91.94 124 THR A N 1
ATOM 956 C CA . THR A 1 124 ? 4.713 -6.992 7.531 1.00 91.94 124 THR A CA 1
ATOM 957 C C . THR A 1 124 ? 3.751 -5.959 8.108 1.00 91.94 124 THR A C 1
ATOM 959 O O . THR A 1 124 ? 4.115 -5.207 9.021 1.00 91.94 124 THR A O 1
ATOM 962 N N . HIS A 1 125 ? 2.510 -5.944 7.636 1.00 90.69 125 HIS A N 1
ATOM 963 C CA . HIS A 1 125 ? 1.451 -5.180 8.274 1.00 90.69 125 HIS A CA 1
ATOM 964 C C . HIS A 1 125 ? 1.203 -5.689 9.699 1.00 90.69 125 HIS A C 1
ATOM 966 O O . HIS A 1 125 ? 1.225 -6.882 9.992 1.00 90.69 125 HIS A O 1
ATOM 972 N N . SER A 1 126 ? 0.963 -4.757 10.617 1.00 89.44 126 SER A N 1
ATOM 973 C CA . SER A 1 126 ? 0.619 -5.047 12.015 1.00 89.44 126 SER A CA 1
ATOM 974 C C . SER A 1 126 ? -0.894 -5.132 12.253 1.00 89.44 126 SER A C 1
ATOM 976 O O . SER A 1 126 ? -1.331 -5.274 13.396 1.00 89.44 126 SER A O 1
ATOM 978 N N . HIS A 1 127 ? -1.695 -5.023 11.196 1.00 86.00 127 HIS A N 1
ATOM 979 C CA . HIS A 1 127 ? -3.153 -5.004 11.217 1.00 86.00 127 HIS A CA 1
ATOM 980 C C . HIS A 1 127 ? -3.713 -5.866 10.080 1.00 86.00 127 HIS A C 1
ATOM 982 O O . HIS A 1 127 ? -3.025 -6.143 9.100 1.00 86.00 127 HIS A O 1
ATOM 988 N N . SER A 1 128 ? -4.977 -6.265 10.196 1.00 83.38 128 SER A N 1
ATOM 989 C CA . SER A 1 128 ? -5.683 -6.990 9.136 1.00 83.38 128 SER A CA 1
ATOM 990 C C . SER A 1 128 ? -5.970 -6.099 7.918 1.00 83.38 128 SER A C 1
ATOM 992 O O . SER A 1 128 ? -5.893 -4.867 7.989 1.00 83.38 128 SER A O 1
ATOM 994 N N . ARG A 1 129 ? -6.321 -6.733 6.792 1.00 84.31 129 ARG A N 1
ATOM 995 C CA . ARG A 1 129 ? -6.828 -6.055 5.587 1.00 84.31 129 ARG A CA 1
ATOM 996 C C . ARG A 1 129 ? -8.107 -5.274 5.890 1.00 84.31 129 ARG A C 1
ATOM 998 O O . ARG A 1 129 ? -8.850 -5.620 6.809 1.00 84.31 129 ARG A O 1
ATOM 1005 N N . TYR A 1 130 ? -8.372 -4.240 5.096 1.00 76.75 130 TYR A N 1
ATOM 1006 C CA . TYR A 1 130 ? -9.629 -3.500 5.178 1.00 76.75 130 TYR A CA 1
ATOM 1007 C C . TYR A 1 130 ? -10.788 -4.416 4.780 1.00 76.75 130 TYR A C 1
ATOM 1009 O O . TYR A 1 130 ? -10.815 -4.935 3.667 1.00 76.75 130 TYR A O 1
ATOM 1017 N N . THR A 1 131 ? -11.738 -4.623 5.687 1.00 63.34 131 THR A N 1
ATOM 1018 C CA . THR A 1 131 ? -12.919 -5.466 5.450 1.00 63.34 131 THR A CA 1
ATOM 1019 C C 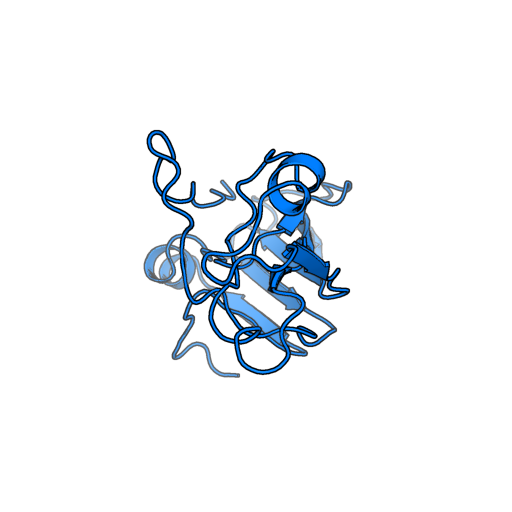. THR A 1 131 ? -14.134 -4.654 4.999 1.00 63.34 131 THR A C 1
ATOM 1021 O O . THR A 1 131 ? -15.036 -5.211 4.379 1.00 63.34 131 THR A O 1
ATOM 1024 N N . HIS A 1 132 ? -14.149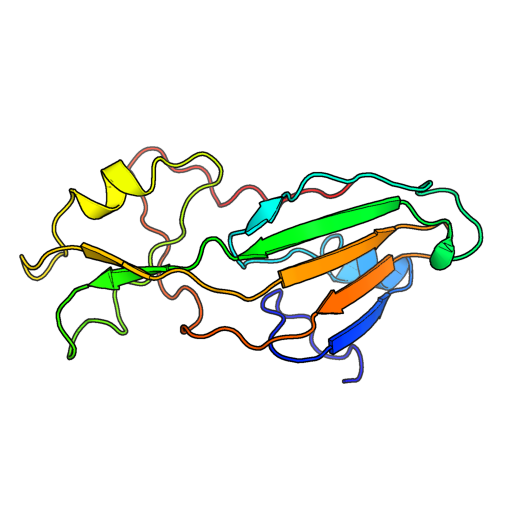 -3.334 5.246 1.00 52.88 132 HIS A N 1
ATOM 1025 C CA . HIS A 1 132 ? -15.270 -2.454 4.913 1.00 52.88 132 HIS A CA 1
ATOM 1026 C C . HIS A 1 132 ? -14.802 -1.091 4.377 1.00 52.88 132 HIS A C 1
ATOM 1028 O O . HIS A 1 132 ? -14.018 -0.379 5.011 1.00 52.88 132 HIS A O 1
ATOM 1034 N N . SER A 1 133 ? -15.344 -0.666 3.235 1.00 48.41 133 SER A N 1
ATOM 1035 C CA . SER A 1 133 ? -15.339 0.751 2.864 1.00 48.41 133 SER A CA 1
ATOM 1036 C C . SER A 1 133 ? -16.395 1.456 3.714 1.00 48.41 133 SER A C 1
ATOM 1038 O O . SER A 1 133 ? -17.572 1.109 3.637 1.00 48.41 133 SER A O 1
ATOM 1040 N N . LEU A 1 134 ? -16.010 2.450 4.522 1.00 41.28 134 LEU A N 1
ATOM 1041 C CA . LEU A 1 134 ? -17.002 3.378 5.063 1.00 41.28 134 LEU A CA 1
ATOM 1042 C C . LEU A 1 134 ? -17.569 4.163 3.884 1.00 41.28 134 LEU A C 1
ATOM 1044 O O . LEU A 1 134 ? -16.964 5.126 3.410 1.00 41.28 134 LEU A O 1
ATOM 1048 N N . SER A 1 135 ? -18.736 3.746 3.408 1.00 33.66 135 SER A N 1
ATOM 1049 C CA . SER A 1 135 ? -19.570 4.554 2.536 1.00 33.66 135 SER A CA 1
ATOM 1050 C C . SER A 1 135 ? -20.028 5.769 3.334 1.00 33.66 135 SER A C 1
ATOM 1052 O O . SER A 1 135 ? -21.079 5.769 3.970 1.00 33.66 135 SER A O 1
ATOM 1054 N N . THR A 1 136 ? -19.225 6.830 3.328 1.00 35.78 136 THR A N 1
ATOM 1055 C CA . THR A 1 136 ? -19.794 8.156 3.564 1.00 35.78 136 THR A CA 1
ATOM 1056 C C . THR A 1 136 ? -20.772 8.420 2.413 1.00 35.78 136 THR A C 1
ATOM 1058 O O . THR A 1 136 ? -20.483 8.013 1.285 1.00 35.78 136 THR A O 1
ATOM 1061 N N . PRO A 1 137 ? -21.900 9.120 2.615 1.00 37.81 137 PRO A N 1
ATOM 1062 C CA . PRO A 1 137 ? -22.886 9.370 1.554 1.00 37.81 137 PRO A CA 1
ATOM 1063 C C . PRO A 1 137 ? -22.347 10.170 0.343 1.00 37.81 137 PRO A C 1
ATOM 1065 O O . PRO A 1 137 ? -23.101 10.500 -0.565 1.00 37.81 137 PRO A O 1
ATOM 1068 N N . LYS A 1 138 ? -21.042 10.489 0.310 1.00 35.66 138 LYS A N 1
ATOM 1069 C CA . LYS A 1 138 ? -20.331 11.143 -0.797 1.00 35.66 138 LYS A CA 1
ATOM 1070 C C . LYS A 1 138 ? -18.976 10.499 -1.145 1.00 35.66 138 LYS A C 1
ATOM 1072 O O . LYS A 1 138 ? -18.206 11.118 -1.881 1.00 35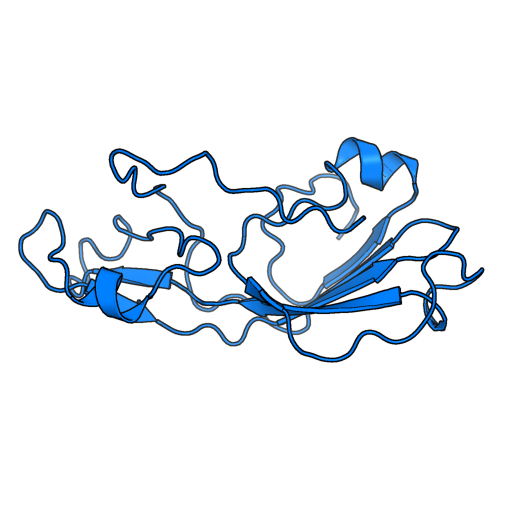.66 138 LYS A O 1
ATOM 1077 N N . SER A 1 139 ? -18.625 9.315 -0.632 1.00 37.09 139 SER A N 1
ATOM 1078 C CA . SER A 1 139 ? -17.333 8.706 -0.985 1.00 37.09 139 SER A CA 1
ATOM 1079 C C . SER A 1 139 ? -17.408 8.130 -2.392 1.00 37.09 139 SER A C 1
ATOM 1081 O O . SER A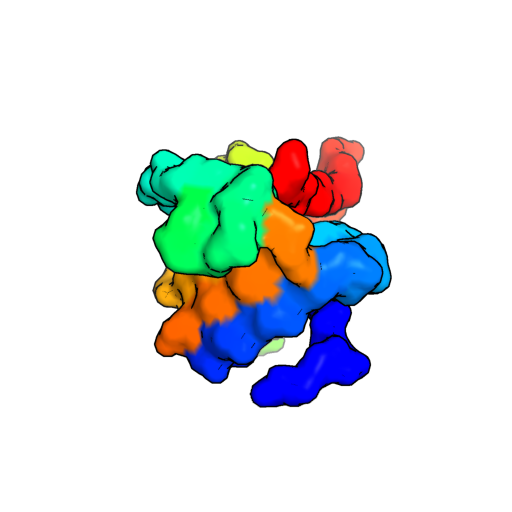 1 139 ? -18.047 7.103 -2.618 1.00 37.09 139 SER A O 1
ATOM 1083 N N . LYS A 1 140 ? -16.722 8.791 -3.333 1.00 31.77 140 LYS A N 1
ATOM 1084 C CA . LYS A 1 140 ? -16.290 8.154 -4.580 1.00 31.77 140 LYS A CA 1
ATOM 1085 C C . LYS A 1 140 ? -15.555 6.849 -4.233 1.00 31.77 140 LYS A C 1
ATOM 1087 O O . LYS A 1 140 ? -14.919 6.801 -3.174 1.00 31.77 140 LYS A O 1
ATOM 1092 N N . PRO A 1 141 ? -15.624 5.817 -5.095 1.00 36.25 141 PRO A N 1
ATOM 1093 C CA . PRO A 1 141 ? -14.808 4.620 -4.928 1.00 36.25 141 PRO A CA 1
ATOM 1094 C C . PRO A 1 141 ? -13.345 5.018 -4.688 1.00 36.25 141 PRO A C 1
ATOM 1096 O O . PRO A 1 141 ? -12.933 6.076 -5.187 1.00 36.25 141 PRO A O 1
ATOM 1099 N N . PRO A 1 142 ? -12.586 4.224 -3.906 1.00 39.50 142 PRO A N 1
ATOM 1100 C CA . PRO A 1 142 ? -11.191 4.517 -3.616 1.00 39.50 142 PRO A CA 1
ATOM 1101 C C . PRO A 1 142 ? -10.497 4.857 -4.929 1.00 39.50 142 PRO A C 1
ATOM 1103 O O . PRO A 1 142 ? -10.510 4.069 -5.874 1.00 39.50 142 PRO A O 1
ATOM 1106 N N . GLN A 1 143 ? -9.983 6.084 -5.019 1.00 37.62 143 GLN A N 1
ATOM 1107 C CA . GLN A 1 143 ? -9.194 6.466 -6.173 1.00 37.62 143 GLN A CA 1
ATOM 1108 C C . GLN A 1 143 ? -7.962 5.576 -6.136 1.00 37.62 143 GLN A C 1
ATOM 1110 O O . GLN A 1 143 ? -7.142 5.694 -5.225 1.00 37.62 143 GLN A O 1
ATOM 1115 N N . LEU A 1 144 ? -7.888 4.654 -7.096 1.00 40.09 144 LEU A N 1
ATOM 1116 C CA . LEU A 1 144 ? -6.657 3.970 -7.456 1.00 40.09 144 LEU A CA 1
ATOM 1117 C C . LEU A 1 144 ? -5.557 5.027 -7.463 1.00 40.09 144 LEU A C 1
ATOM 1119 O O . LEU A 1 144 ? -5.683 6.038 -8.158 1.00 40.09 144 LEU A O 1
ATOM 1123 N N . GLN A 1 145 ? -4.516 4.834 -6.653 1.00 42.31 145 GLN A N 1
ATOM 1124 C CA . GLN A 1 145 ? -3.324 5.651 -6.803 1.00 42.31 145 GLN A CA 1
ATOM 1125 C C . GLN A 1 145 ? -2.747 5.294 -8.174 1.00 42.31 145 GLN A C 1
ATOM 1127 O O . GLN A 1 145 ? -2.094 4.272 -8.337 1.00 42.31 145 GLN A O 1
ATOM 1132 N N . SER A 1 146 ? -3.070 6.090 -9.192 1.00 35.22 146 SER A N 1
ATOM 1133 C CA . SER A 1 146 ? -2.467 5.951 -10.508 1.00 35.22 146 SER A CA 1
ATOM 1134 C C . SER A 1 146 ? -1.028 6.443 -10.398 1.00 35.22 146 SER A C 1
ATOM 1136 O O . SER A 1 146 ? -0.782 7.607 -10.073 1.00 35.22 146 SER A O 1
ATOM 1138 N N . PHE A 1 147 ? -0.070 5.549 -10.625 1.00 42.75 147 PHE A N 1
ATOM 1139 C CA . PHE A 1 147 ? 1.354 5.852 -10.467 1.00 42.75 147 PHE A CA 1
ATOM 1140 C C . PHE A 1 147 ? 2.012 6.442 -11.728 1.00 42.75 147 PHE A C 1
ATOM 1142 O O . PHE A 1 147 ? 3.209 6.755 -11.694 1.00 42.75 147 PHE A O 1
ATOM 1149 N N . ILE A 1 148 ? 1.231 6.621 -12.801 1.00 37.12 148 ILE A N 1
ATOM 1150 C CA . ILE A 1 148 ? 1.647 7.206 -14.085 1.00 37.12 148 ILE A CA 1
ATOM 1151 C C . ILE A 1 148 ? 1.607 8.734 -13.995 1.00 37.12 148 ILE A C 1
ATOM 1153 O O . ILE A 1 148 ? 0.507 9.281 -13.762 1.00 37.12 148 ILE A O 1
#

Secondary structure (DSSP, 8-state):
--STT--S---SSEEEEE-HHHHHHTTTT---S-EEEES---S-TT-SSGGGSEEEEEEE--EEEES-TTTTTT--B---TT--HHHHTTSBPTTSPBEEEE----EEEEEEETTEEEEEE-S--SSPPP-B----TT-PSP------

Sequence (148 aa):
LSLEYWDGFPDGRLRCHFTPQQLEDTSQLAIYWVGDRLSGKQGSPTAATPEKGKVSHFQCAGVVECESKVLATVCVTQIAPGANISRQVQSECTCGLKLRHRLCKFEWSIILYSGGAVFESNYTHSHSRYTHSLSTPKSKPPQLQSFI

Organism: NCBI:txid2862362